Protein AF-A0A9J6A7N9-F1 (afdb_monomer_lite)

Organism: Solanum commersonii (NCBI:txid4109)

InterPro domains:
  IPR029058 Alpha/Beta hydrolase fold [G3DSA:3.40.50.1820] (1-71)
  IPR033556 Phospholipase A1-II [PTHR31828] (1-64)

Sequence (72 aa):
MHGVAGYQGANGGFKLEVRRYFTFVNKHLNALKDEYCVPTCWWVEKSNGMVQQDDGSWKLMDHEDDDDSVYA

Foldseek 3Di:
DQCVQFDPDPPDDGDGPDPDDPLCVQCQADDDDCVVVRDHVPDADVVNQWDQDPVRDIDRRPDDDDPPPDDD

pLDDT: mean 91.57, std 9.11, range [50.56, 98.0]

Secondary structure (DSSP, 8-state):
-HHHHHB--TT--B--SS---GGGGGGS---S-GGG-PPTT----GGGGEEE-TTS-EEE---------S--

Radius of gyration: 19.84 Å; chains: 1; bounding box: 34×43×52 Å

Structure (mmCIF, N/CA/C/O backbone):
data_AF-A0A9J6A7N9-F1
#
_entry.id   AF-A0A9J6A7N9-F1
#
loop_
_atom_site.group_PDB
_atom_site.id
_atom_site.type_symbol
_atom_site.label_atom_id
_atom_site.label_alt_id
_atom_site.label_comp_id
_atom_site.label_asym_id
_atom_site.label_entity_id
_atom_site.label_seq_id
_atom_site.pdbx_PDB_ins_code
_atom_site.Cartn_x
_atom_site.Cartn_y
_atom_site.Cartn_z
_atom_site.occupancy
_atom_site.B_iso_or_equiv
_atom_site.auth_seq_id
_atom_site.auth_comp_id
_atom_site.auth_asym_id
_atom_site.auth_atom_id
_atom_site.pdbx_PDB_model_num
ATOM 1 N N . MET A 1 1 ? -5.962 9.247 6.929 1.00 84.50 1 MET A N 1
ATOM 2 C CA . MET A 1 1 ? -6.042 9.008 8.384 1.00 84.50 1 MET A CA 1
ATOM 3 C C . MET A 1 1 ? -7.378 8.355 8.729 1.00 84.50 1 MET A C 1
ATOM 5 O O . MET A 1 1 ? -8.399 8.992 8.522 1.00 84.50 1 MET A O 1
ATOM 9 N N . HIS A 1 2 ? -7.392 7.088 9.167 1.00 90.38 2 HIS A N 1
ATOM 10 C CA . HIS A 1 2 ? -8.630 6.357 9.511 1.00 90.38 2 HIS A CA 1
ATOM 11 C C . HIS A 1 2 ? -9.119 6.664 10.937 1.00 90.38 2 HIS A C 1
ATOM 13 O O . HIS A 1 2 ? -10.304 6.904 11.122 1.00 90.38 2 HIS A O 1
ATOM 19 N N . GLY A 1 3 ? -8.207 6.756 11.915 1.00 90.62 3 GLY A N 1
ATOM 20 C CA . GLY A 1 3 ? -8.558 7.071 13.307 1.00 90.62 3 GLY A CA 1
ATOM 21 C C . GLY A 1 3 ? -9.276 8.414 13.456 1.00 90.62 3 GLY A C 1
ATOM 22 O O . GLY A 1 3 ? -10.365 8.467 14.010 1.00 90.62 3 GLY A O 1
ATOM 23 N N . VAL A 1 4 ? -8.727 9.480 12.860 1.00 92.94 4 VAL A N 1
ATOM 24 C CA . VAL A 1 4 ? -9.343 10.824 12.867 1.00 92.94 4 VAL A CA 1
ATOM 25 C C . VAL A 1 4 ? -10.739 10.820 12.237 1.00 92.94 4 VAL A C 1
ATOM 27 O O . VAL A 1 4 ? -11.627 11.506 12.720 1.00 92.94 4 VAL A O 1
ATOM 30 N N . ALA A 1 5 ? -10.952 10.024 11.185 1.00 92.94 5 ALA A N 1
ATOM 31 C CA . ALA A 1 5 ? -12.220 9.986 10.462 1.00 92.94 5 ALA A CA 1
ATOM 32 C C . ALA A 1 5 ? -13.383 9.395 11.277 1.00 92.94 5 ALA A C 1
ATOM 34 O O . ALA A 1 5 ? -14.534 9.603 10.894 1.00 92.94 5 ALA A O 1
ATOM 35 N N . GLY A 1 6 ? -13.094 8.638 12.343 1.00 93.19 6 GLY A N 1
ATOM 36 C CA . GLY A 1 6 ? -14.122 8.008 13.168 1.00 93.19 6 GLY A CA 1
ATOM 37 C C . GLY A 1 6 ? -14.065 8.311 14.661 1.00 93.19 6 GLY A C 1
ATOM 38 O O . GLY A 1 6 ? -14.890 7.785 15.405 1.00 93.19 6 GLY A O 1
ATOM 39 N N . TYR A 1 7 ? -13.112 9.131 15.104 1.00 95.38 7 TYR A N 1
ATOM 40 C CA . TYR A 1 7 ? -12.945 9.499 16.506 1.00 95.38 7 TYR A CA 1
ATOM 41 C C . TYR A 1 7 ? -14.068 10.430 16.977 1.00 95.38 7 TYR A C 1
ATOM 43 O O . TYR A 1 7 ? -14.292 11.480 16.381 1.00 95.38 7 TYR A O 1
ATOM 51 N N . GLN A 1 8 ? -14.734 10.066 18.075 1.00 96.06 8 GLN A N 1
ATOM 52 C CA . GLN A 1 8 ? -15.853 10.822 18.658 1.00 96.06 8 GLN A CA 1
ATOM 53 C C . GLN A 1 8 ? -15.496 11.455 20.019 1.00 96.06 8 GLN A C 1
ATOM 55 O O . GLN A 1 8 ? -16.377 11.773 20.815 1.00 96.06 8 GLN A O 1
ATOM 60 N N . GLY A 1 9 ? -14.203 11.622 20.316 1.00 93.81 9 GLY A N 1
ATOM 61 C CA . GLY A 1 9 ? -13.718 12.057 21.630 1.00 93.81 9 GLY A CA 1
ATOM 62 C C . GLY A 1 9 ? -13.285 10.892 22.524 1.00 93.81 9 GLY A C 1
ATOM 63 O O . GLY A 1 9 ? -13.556 9.734 22.228 1.00 93.81 9 GLY A O 1
ATOM 64 N N . ALA A 1 10 ? -12.608 11.196 23.635 1.00 92.69 10 ALA A N 1
ATOM 65 C CA . ALA A 1 10 ? -11.981 10.182 24.494 1.00 92.69 10 ALA A CA 1
ATOM 66 C C . ALA A 1 10 ? -12.999 9.241 25.161 1.00 92.69 10 ALA A C 1
ATOM 68 O O . ALA A 1 10 ? -12.716 8.066 25.368 1.00 92.69 10 ALA A O 1
ATOM 69 N N . ASN A 1 11 ? -14.192 9.765 25.451 1.00 94.56 11 ASN A N 1
ATOM 70 C CA . ASN A 1 11 ? -15.327 9.002 25.975 1.00 94.56 11 ASN A CA 1
ATOM 71 C C . ASN A 1 11 ? -16.342 8.643 24.875 1.00 94.56 11 ASN A C 1
ATOM 73 O O . ASN A 1 11 ? -17.403 8.095 25.166 1.00 94.56 11 ASN A O 1
ATOM 77 N N . GLY A 1 12 ? -16.055 9.014 23.625 1.00 88.06 12 GLY A N 1
ATOM 78 C CA . GLY A 1 12 ? -16.889 8.709 22.475 1.00 88.06 12 GLY A CA 1
ATOM 79 C C . GLY A 1 12 ? -16.533 7.346 21.890 1.00 88.06 12 GLY A C 1
ATOM 80 O O . GLY A 1 12 ? -15.402 6.879 21.995 1.00 88.06 12 GLY A O 1
ATOM 81 N N . GLY A 1 13 ? -17.513 6.695 21.265 1.00 93.69 13 GLY A N 1
ATOM 82 C CA . GLY A 1 13 ? -17.268 5.479 20.493 1.00 93.69 13 GLY A CA 1
ATOM 83 C C . GLY A 1 13 ? -16.508 5.756 19.191 1.00 93.69 13 GLY A C 1
ATOM 84 O O . GLY A 1 13 ? -15.859 6.787 19.012 1.00 93.69 13 GLY A O 1
ATOM 85 N N . PHE A 1 14 ? -16.635 4.836 18.237 1.00 93.81 14 PHE A N 1
ATOM 86 C CA . PHE A 1 14 ? -16.075 5.002 16.900 1.00 93.81 14 PHE A CA 1
ATOM 87 C C . PHE A 1 14 ? -17.177 4.947 15.846 1.00 93.81 14 PHE A C 1
ATOM 89 O O . PHE A 1 14 ? -17.934 3.978 15.779 1.00 93.81 14 PHE A O 1
ATOM 96 N N . LYS A 1 15 ? -17.253 5.975 15.001 1.00 93.56 15 LYS A N 1
ATOM 97 C CA . LYS A 1 15 ? -18.163 6.025 13.852 1.00 93.56 15 LYS A CA 1
ATOM 98 C C . LYS A 1 15 ? -17.568 6.926 12.784 1.00 93.56 15 LYS A C 1
ATOM 100 O O . LYS A 1 15 ? -17.293 8.085 13.066 1.00 93.56 15 LYS A O 1
ATOM 105 N N . LEU A 1 16 ? -17.398 6.399 11.572 1.00 92.25 16 LEU A N 1
ATOM 106 C CA . LEU A 1 16 ? -16.912 7.177 10.434 1.00 92.25 16 LEU A CA 1
ATOM 107 C C . LEU A 1 16 ? -17.929 8.264 10.057 1.00 92.25 16 LEU A C 1
ATOM 109 O O . LEU A 1 16 ? -19.023 7.946 9.597 1.00 92.25 16 LEU A O 1
ATOM 113 N N . GLU A 1 17 ? -17.547 9.531 10.215 1.00 92.50 17 GLU A N 1
ATOM 114 C CA . GLU A 1 17 ? -18.367 10.692 9.813 1.00 92.50 17 GLU A CA 1
ATOM 115 C C . GLU A 1 17 ? -18.049 11.167 8.386 1.00 92.50 17 GLU A C 1
ATOM 117 O O . GLU A 1 17 ? -18.756 11.987 7.808 1.00 92.50 17 GLU A O 1
ATOM 122 N N . VAL A 1 18 ? -16.996 10.616 7.777 1.00 91.00 18 VAL A N 1
ATOM 123 C CA . VAL A 1 18 ? -16.630 10.859 6.379 1.00 91.00 18 VAL A CA 1
ATOM 124 C C . VAL A 1 18 ? -16.496 9.543 5.625 1.00 91.00 18 VAL A C 1
ATOM 126 O O . VAL A 1 18 ? -16.077 8.522 6.180 1.00 91.00 18 VAL A O 1
ATOM 129 N N . ARG A 1 19 ? -16.791 9.560 4.319 1.00 88.81 19 ARG A N 1
ATOM 130 C CA . ARG A 1 19 ? -16.587 8.396 3.449 1.00 88.81 19 ARG A CA 1
ATOM 131 C C . ARG A 1 19 ? -15.091 8.155 3.247 1.00 88.81 19 ARG A C 1
ATOM 133 O O . ARG A 1 19 ? -14.476 8.691 2.328 1.00 88.81 19 ARG A O 1
ATOM 140 N N . ARG A 1 20 ? -14.501 7.317 4.102 1.00 89.94 20 ARG A N 1
ATOM 141 C CA . ARG A 1 20 ? -13.102 6.892 4.004 1.00 89.94 20 ARG A CA 1
ATOM 142 C C . ARG A 1 20 ? -13.011 5.387 3.807 1.00 89.94 20 ARG A C 1
ATOM 144 O O . ARG A 1 20 ? -13.440 4.616 4.655 1.00 89.94 20 ARG A O 1
ATOM 151 N N . TYR A 1 21 ? -12.378 4.972 2.713 1.00 90.25 21 TYR A N 1
ATOM 152 C CA . TYR A 1 21 ? -12.068 3.564 2.473 1.00 90.25 21 TYR A CA 1
ATOM 153 C C . TYR A 1 21 ? -11.145 3.021 3.569 1.00 90.25 21 TYR A C 1
ATOM 155 O O . TYR A 1 21 ? -10.024 3.514 3.731 1.00 90.25 21 TYR A O 1
ATOM 163 N N . PHE A 1 22 ? -11.619 2.019 4.313 1.00 88.69 22 PHE A N 1
ATOM 164 C CA . PHE A 1 22 ? -10.862 1.374 5.388 1.00 88.69 22 PHE A CA 1
ATOM 165 C C . PHE A 1 22 ? -9.671 0.568 4.848 1.00 88.69 22 PHE A C 1
ATOM 167 O O . PHE A 1 22 ? -8.644 0.492 5.509 1.00 88.69 22 PHE A O 1
ATOM 174 N N . THR A 1 23 ? -9.751 0.070 3.608 1.00 93.25 23 THR A N 1
ATOM 175 C CA . THR A 1 23 ? -8.688 -0.689 2.917 1.00 93.25 23 THR A CA 1
ATOM 176 C C . THR A 1 23 ? -7.356 0.065 2.816 1.00 93.25 23 THR A C 1
ATOM 178 O O . THR A 1 23 ? -6.287 -0.542 2.809 1.00 93.25 23 THR A O 1
ATOM 181 N N . PHE A 1 24 ? -7.391 1.402 2.819 1.00 92.25 24 PHE A N 1
ATOM 182 C CA . PHE A 1 24 ? -6.192 2.249 2.817 1.00 92.25 24 PHE A CA 1
ATOM 183 C C . PHE A 1 24 ? -5.390 2.178 4.116 1.00 92.25 24 PHE A C 1
ATOM 185 O O . PHE A 1 24 ? -4.250 2.632 4.135 1.00 92.25 24 PHE A O 1
ATOM 192 N N . VAL A 1 25 ? -5.951 1.631 5.195 1.00 93.62 25 VAL A N 1
ATOM 193 C CA . VAL A 1 25 ? -5.188 1.366 6.420 1.00 93.62 25 VAL A CA 1
ATOM 194 C C . VAL A 1 25 ? -4.030 0.409 6.123 1.00 93.62 25 VAL A C 1
ATOM 196 O O . VAL A 1 25 ? -2.919 0.659 6.576 1.00 93.62 25 VAL A O 1
ATOM 199 N N . ASN A 1 26 ? -4.244 -0.596 5.267 1.00 96.56 26 ASN A N 1
ATOM 200 C CA . ASN A 1 26 ? -3.202 -1.538 4.853 1.00 96.56 26 ASN A CA 1
ATOM 201 C C . ASN A 1 26 ? -2.294 -1.014 3.724 1.00 96.56 26 ASN A C 1
ATOM 203 O O . ASN A 1 26 ? -1.487 -1.778 3.204 1.00 96.56 26 ASN A O 1
ATOM 207 N N . LYS A 1 27 ? -2.375 0.275 3.345 1.00 95.12 27 LYS A N 1
ATOM 208 C CA . LYS A 1 27 ? -1.540 0.842 2.267 1.00 95.12 27 LYS A CA 1
ATOM 209 C C . LYS A 1 27 ? -0.049 0.549 2.507 1.00 95.12 27 LYS A C 1
ATOM 211 O O . LYS A 1 27 ? 0.632 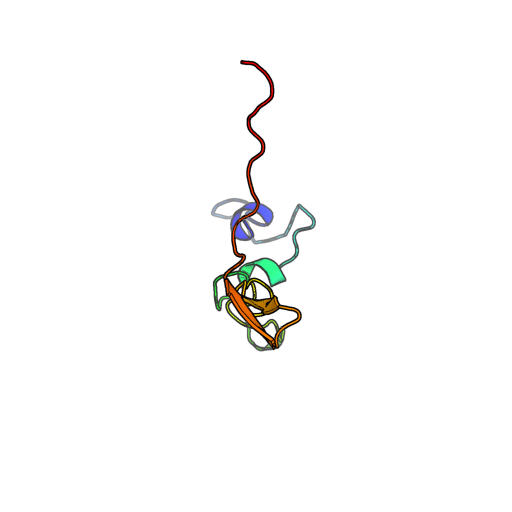0.089 1.603 1.00 95.12 27 LYS A O 1
ATOM 216 N N . HIS A 1 28 ? 0.411 0.732 3.746 1.00 94.19 28 HIS A N 1
ATOM 217 C CA . HIS A 1 28 ? 1.793 0.470 4.177 1.00 94.19 28 HIS A CA 1
ATOM 218 C C . HIS A 1 28 ? 1.869 -0.365 5.465 1.00 94.19 28 HIS A C 1
ATOM 220 O O . HIS A 1 28 ? 2.894 -0.372 6.137 1.00 94.19 28 HIS A O 1
ATOM 226 N N . LEU A 1 29 ? 0.763 -1.000 5.862 1.00 93.81 29 LEU A N 1
ATOM 227 C CA . LEU A 1 29 ? 0.638 -1.712 7.135 1.00 93.81 29 LEU A CA 1
ATOM 228 C C . LEU A 1 29 ? -0.077 -3.054 6.942 1.00 93.81 29 LEU A C 1
ATOM 230 O O . LEU A 1 29 ? -0.702 -3.304 5.909 1.00 93.81 29 LEU A O 1
ATOM 234 N N . ASN A 1 30 ? -0.039 -3.875 7.991 1.00 95.88 30 ASN A N 1
ATOM 235 C CA . ASN A 1 30 ? -0.935 -5.008 8.199 1.00 95.88 30 ASN A CA 1
ATOM 236 C C . ASN A 1 30 ? -1.777 -4.770 9.465 1.00 95.88 30 ASN A C 1
ATOM 238 O O . ASN A 1 30 ? -1.441 -5.265 10.537 1.00 95.88 30 ASN A O 1
ATOM 242 N N . ALA A 1 31 ? -2.800 -3.920 9.374 1.00 94.88 31 ALA A N 1
ATOM 243 C CA . ALA A 1 31 ? -3.571 -3.478 10.541 1.00 94.88 31 ALA A CA 1
ATOM 244 C C . ALA A 1 31 ? -5.069 -3.819 10.469 1.00 94.88 31 ALA A C 1
ATOM 246 O O . ALA A 1 31 ? -5.764 -3.738 11.482 1.00 94.88 31 ALA A O 1
ATOM 247 N N . LEU A 1 32 ? -5.585 -4.195 9.298 1.00 95.56 32 LEU A N 1
ATOM 248 C CA . LEU A 1 32 ? -6.938 -4.734 9.163 1.00 95.56 32 LEU A CA 1
ATOM 249 C C . LEU A 1 32 ? -6.974 -6.212 9.556 1.00 95.56 32 LEU A C 1
ATOM 251 O O . LEU A 1 32 ? -5.998 -6.928 9.375 1.00 95.56 32 LEU A O 1
ATOM 255 N N . LYS A 1 33 ? -8.126 -6.671 10.056 1.00 96.00 33 LYS A N 1
ATOM 256 C CA . LYS A 1 33 ? -8.363 -8.097 10.307 1.00 96.00 33 LYS A CA 1
ATOM 257 C C . LYS A 1 33 ? -8.337 -8.893 9.001 1.00 96.00 33 LYS A C 1
ATOM 259 O O . LYS A 1 33 ? -8.885 -8.430 7.998 1.00 96.00 33 LYS A O 1
ATOM 264 N N . ASP A 1 34 ? -7.825 -10.119 9.063 1.00 96.31 34 ASP A N 1
ATOM 265 C CA . ASP A 1 34 ? -7.728 -11.031 7.914 1.00 96.31 34 ASP A CA 1
ATOM 266 C C . ASP A 1 34 ? -9.089 -11.342 7.271 1.00 96.31 34 ASP A C 1
ATOM 268 O O . ASP A 1 34 ? -9.174 -11.530 6.062 1.00 96.31 34 ASP A O 1
ATOM 272 N N . GLU A 1 35 ? -10.172 -11.302 8.056 1.00 97.12 35 GLU A N 1
ATOM 273 C CA . GLU A 1 35 ? -11.563 -11.483 7.606 1.00 97.12 35 GLU A CA 1
ATOM 274 C C . GLU A 1 35 ? -11.972 -10.519 6.477 1.00 97.12 35 GLU A C 1
ATOM 276 O O . GLU A 1 35 ? -12.883 -10.809 5.704 1.00 97.12 35 GLU A O 1
ATOM 281 N N . TYR A 1 36 ? -11.308 -9.362 6.377 1.00 95.25 36 TYR A N 1
ATOM 282 C CA . TYR A 1 36 ? -11.568 -8.382 5.323 1.00 95.25 36 TYR A CA 1
ATOM 283 C C . TYR A 1 36 ? -10.835 -8.684 4.010 1.00 95.25 36 TYR A C 1
ATOM 285 O O . TYR A 1 36 ? -11.077 -7.987 3.024 1.00 95.25 36 TYR A O 1
ATOM 293 N N . CYS A 1 37 ? -9.942 -9.679 3.983 1.00 96.38 37 CYS A N 1
ATOM 294 C CA . CYS A 1 37 ? -9.199 -10.122 2.799 1.00 96.38 37 CYS A CA 1
ATOM 295 C C . CYS A 1 37 ? -8.461 -8.987 2.060 1.00 96.38 37 CYS A C 1
ATOM 297 O O . CYS A 1 37 ? -8.323 -9.015 0.837 1.00 96.38 37 CYS A O 1
ATOM 299 N N . VAL A 1 38 ? -7.996 -7.969 2.793 1.00 97.00 38 VAL A N 1
ATOM 300 C CA . VAL A 1 38 ? -7.219 -6.859 2.226 1.00 97.00 38 VAL A CA 1
ATOM 301 C C . VAL A 1 38 ? -5.735 -7.204 2.319 1.00 97.00 38 VAL A C 1
ATOM 303 O O . VAL A 1 38 ? -5.240 -7.355 3.438 1.00 97.00 38 VAL A O 1
ATOM 306 N N . PRO A 1 39 ? -4.998 -7.268 1.195 1.00 96.81 39 PRO A N 1
ATOM 307 C CA . PRO A 1 39 ? -3.571 -7.557 1.229 1.00 96.81 39 PRO A CA 1
ATOM 308 C C . PRO A 1 39 ? -2.808 -6.558 2.103 1.00 96.81 39 PRO A C 1
ATOM 310 O O . PRO A 1 39 ? -3.162 -5.381 2.205 1.00 96.81 39 PRO A O 1
ATOM 313 N N . THR A 1 40 ? -1.759 -7.034 2.756 1.00 97.00 40 THR A N 1
ATOM 314 C CA . THR A 1 40 ? -0.889 -6.220 3.610 1.00 97.00 40 THR A CA 1
ATOM 315 C C . THR A 1 40 ? 0.053 -5.381 2.764 1.00 97.00 40 THR A C 1
ATOM 317 O O . THR A 1 40 ? 0.536 -5.885 1.752 1.00 97.00 40 THR A O 1
ATOM 320 N N . CYS A 1 41 ? 0.370 -4.157 3.194 1.00 95.75 41 CYS A N 1
ATOM 321 C CA . CYS A 1 41 ? 1.340 -3.284 2.513 1.00 95.75 41 CYS A CA 1
ATOM 322 C C . CYS A 1 41 ? 1.125 -3.229 0.991 1.00 95.75 41 CYS A C 1
ATOM 324 O O . CYS A 1 41 ? 2.070 -3.315 0.213 1.00 95.75 41 CYS A O 1
ATOM 326 N N . TRP A 1 42 ? -0.138 -3.160 0.568 1.00 95.44 42 TRP A N 1
ATOM 327 C CA . TRP A 1 42 ? -0.513 -3.435 -0.818 1.00 95.44 42 TRP A CA 1
ATOM 328 C C . TRP A 1 42 ? -0.070 -2.347 -1.795 1.00 95.44 42 TRP A C 1
ATOM 330 O O . TRP A 1 42 ? -0.088 -2.569 -3.004 1.00 95.44 42 TRP A O 1
ATOM 340 N N . TRP A 1 43 ? 0.273 -1.158 -1.296 1.00 96.00 43 TRP A N 1
ATOM 341 C CA . TRP A 1 43 ? 0.713 -0.079 -2.161 1.00 96.00 43 TRP A CA 1
ATOM 342 C C . TRP A 1 43 ? 2.164 -0.264 -2.550 1.00 96.00 43 TRP A C 1
ATOM 344 O O . TRP A 1 43 ? 3.074 -0.102 -1.736 1.00 96.00 43 TRP A O 1
ATOM 354 N N . VAL A 1 44 ? 2.344 -0.520 -3.833 1.00 94.69 44 VAL A N 1
ATOM 355 C CA . VAL A 1 44 ? 3.629 -0.611 -4.497 1.00 94.69 44 VAL A CA 1
ATOM 356 C C . VAL A 1 44 ? 3.442 -0.173 -5.944 1.00 94.69 44 VAL A C 1
ATOM 358 O O . VAL A 1 44 ? 2.365 -0.377 -6.510 1.00 94.69 44 VAL A O 1
ATOM 361 N N . GLU A 1 45 ? 4.463 0.452 -6.527 1.00 95.31 45 GLU A N 1
ATOM 362 C CA . GLU A 1 45 ? 4.434 0.793 -7.948 1.00 95.31 45 GLU A CA 1
ATOM 363 C C . GLU A 1 45 ? 4.391 -0.487 -8.787 1.00 95.31 45 GLU A C 1
ATOM 365 O O . GLU A 1 45 ? 4.902 -1.536 -8.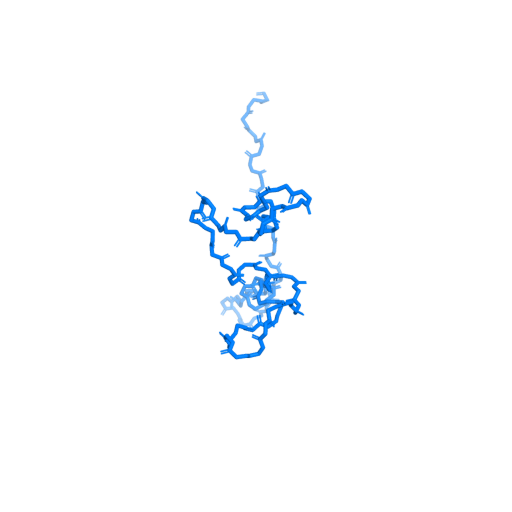366 1.00 95.31 45 GLU A O 1
ATOM 370 N N . LYS A 1 46 ? 3.778 -0.437 -9.973 1.00 93.69 46 LYS A N 1
ATOM 371 C CA . LYS A 1 46 ? 3.708 -1.614 -10.842 1.00 93.69 46 LYS A CA 1
ATOM 372 C C . LYS A 1 46 ? 5.124 -2.140 -11.091 1.00 93.69 46 LYS A C 1
ATOM 374 O O . LYS A 1 46 ? 6.010 -1.394 -11.491 1.00 93.69 46 LYS A O 1
ATOM 379 N N . SER A 1 47 ? 5.340 -3.430 -10.824 1.00 95.25 47 SER A N 1
ATOM 380 C CA . SER A 1 47 ? 6.661 -4.067 -10.931 1.00 95.25 47 SER A CA 1
ATOM 381 C C . SER A 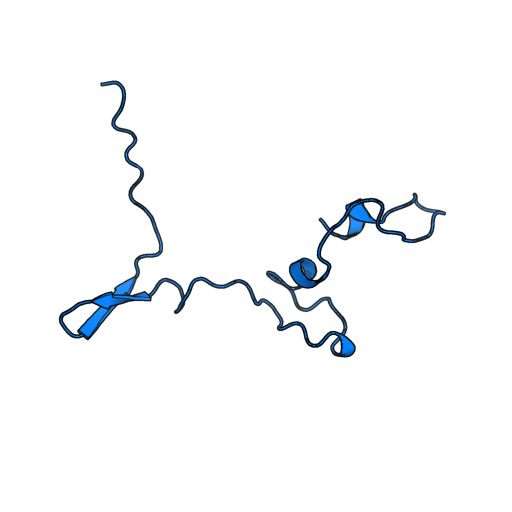1 47 ? 7.773 -3.346 -10.146 1.00 95.25 47 SER A C 1
ATOM 383 O O . SER A 1 47 ? 8.931 -3.394 -10.550 1.00 95.25 47 SER A O 1
ATOM 385 N N . ASN A 1 48 ? 7.443 -2.674 -9.037 1.00 94.69 48 ASN A N 1
ATOM 386 C CA . ASN A 1 48 ? 8.366 -1.831 -8.267 1.00 94.69 48 ASN A CA 1
ATOM 387 C C . ASN A 1 48 ? 9.022 -0.713 -9.103 1.00 94.69 48 ASN A C 1
ATOM 389 O O . ASN A 1 48 ? 10.198 -0.423 -8.911 1.00 94.69 48 ASN A O 1
ATOM 393 N N . GLY A 1 49 ? 8.299 -0.131 -10.064 1.00 96.38 49 GLY A N 1
ATOM 394 C CA . GLY A 1 49 ? 8.822 0.933 -10.933 1.00 96.38 49 GLY A CA 1
ATOM 395 C C . GLY A 1 49 ? 9.710 0.429 -12.075 1.00 96.38 49 GLY A C 1
ATOM 396 O O . GLY A 1 49 ? 10.229 1.221 -12.858 1.00 96.38 49 GLY A O 1
ATOM 397 N N . MET A 1 50 ? 9.890 -0.886 -12.209 1.00 97.56 50 MET A N 1
ATOM 398 C CA . MET A 1 50 ? 10.630 -1.462 -13.327 1.00 97.56 50 MET A CA 1
ATOM 399 C C . MET A 1 50 ? 9.757 -1.479 -14.586 1.00 97.56 50 MET A C 1
ATOM 401 O O . MET A 1 50 ? 8.656 -2.036 -14.587 1.00 97.56 50 MET A O 1
ATOM 405 N N . VAL A 1 51 ? 10.285 -0.942 -15.684 1.00 96.94 51 VAL A N 1
ATOM 406 C CA . VAL A 1 51 ? 9.629 -0.909 -16.996 1.00 96.94 51 VAL A CA 1
ATOM 407 C C . VAL A 1 51 ? 10.480 -1.658 -18.015 1.00 96.94 51 VAL A C 1
ATOM 409 O O . VAL A 1 51 ? 11.666 -1.362 -18.201 1.00 96.94 51 VAL A O 1
ATOM 412 N N . GLN A 1 52 ? 9.868 -2.637 -18.681 1.00 97.50 52 GLN A N 1
ATOM 413 C CA . GLN A 1 52 ? 10.511 -3.365 -19.767 1.00 97.50 52 GLN A CA 1
ATOM 414 C C . GLN A 1 52 ? 10.617 -2.470 -21.004 1.00 97.50 52 GLN A C 1
ATOM 416 O O . GLN A 1 52 ? 9.642 -1.839 -21.403 1.00 97.50 52 GLN A O 1
ATOM 421 N N . GLN A 1 53 ? 11.809 -2.419 -21.581 1.00 97.62 53 GLN A N 1
ATOM 422 C CA . GLN A 1 53 ? 12.131 -1.686 -22.798 1.00 97.62 53 GLN A CA 1
ATOM 423 C C . GLN A 1 53 ? 11.877 -2.560 -24.036 1.00 97.62 53 GLN A C 1
ATOM 425 O O . GLN A 1 53 ? 11.755 -3.782 -23.929 1.00 97.62 53 GLN A O 1
ATOM 430 N N . ASP A 1 54 ? 11.872 -1.949 -25.222 1.00 98.00 54 ASP A N 1
ATOM 431 C CA . ASP A 1 54 ? 11.642 -2.650 -26.496 1.00 98.00 54 ASP A CA 1
ATOM 432 C C . ASP A 1 54 ? 12.697 -3.730 -26.800 1.00 98.00 54 ASP A C 1
ATOM 434 O O . ASP A 1 54 ? 12.406 -4.720 -27.470 1.00 98.00 54 ASP A O 1
ATOM 438 N N . ASP A 1 55 ? 13.918 -3.572 -26.279 1.00 97.56 55 ASP A N 1
ATOM 439 C CA . ASP A 1 55 ? 15.007 -4.551 -26.399 1.00 97.56 55 ASP A CA 1
ATOM 440 C C . ASP A 1 55 ? 14.915 -5.706 -25.380 1.00 97.56 55 ASP A C 1
ATOM 442 O O . ASP A 1 55 ? 15.770 -6.594 -25.351 1.00 97.56 55 ASP A O 1
ATOM 446 N N . GLY A 1 56 ? 13.880 -5.705 -24.536 1.00 97.62 56 GLY A N 1
ATOM 447 C CA . GLY A 1 56 ? 13.644 -6.695 -23.490 1.00 97.62 56 GLY A CA 1
ATOM 448 C C . GLY A 1 56 ? 14.395 -6.436 -22.182 1.00 97.62 56 GLY A C 1
ATOM 449 O O . GLY A 1 56 ? 14.136 -7.149 -21.204 1.00 97.62 56 GLY A O 1
ATOM 450 N N . SER A 1 57 ? 15.277 -5.433 -22.124 1.00 97.81 57 SER A N 1
ATOM 451 C CA . SER A 1 57 ? 15.910 -4.992 -20.878 1.00 97.81 57 SER A CA 1
ATOM 452 C C . SER A 1 57 ? 14.891 -4.340 -19.941 1.00 97.81 57 SER A C 1
ATOM 454 O O . SER A 1 57 ? 13.802 -3.942 -20.348 1.00 97.81 57 SER A O 1
ATOM 456 N N . TRP A 1 58 ? 15.232 -4.238 -18.660 1.00 97.56 58 TRP A N 1
ATOM 457 C CA . TRP A 1 58 ? 14.396 -3.576 -17.663 1.00 97.56 58 TRP A CA 1
ATOM 458 C C . TRP A 1 58 ? 15.141 -2.377 -17.097 1.00 97.56 58 TRP A C 1
ATOM 460 O O . TRP A 1 58 ? 16.305 -2.494 -16.713 1.00 97.56 58 TRP A O 1
ATOM 470 N N . LYS A 1 59 ? 14.460 -1.235 -17.020 1.00 97.12 59 LYS A N 1
ATOM 471 C CA . LYS A 1 59 ? 14.980 -0.020 -16.387 1.00 97.12 59 LYS A CA 1
ATOM 472 C C . LYS A 1 59 ? 14.076 0.385 -15.237 1.00 97.12 59 LYS A C 1
ATOM 474 O O . LYS A 1 59 ? 12.861 0.225 -15.328 1.00 97.12 59 LYS A O 1
ATOM 479 N N . LEU A 1 60 ? 14.685 0.890 -14.170 1.00 96.88 60 LEU A N 1
ATOM 480 C CA . LEU A 1 60 ? 13.960 1.537 -13.088 1.00 96.88 60 LEU A CA 1
ATOM 481 C C . LEU A 1 60 ? 13.544 2.928 -13.575 1.00 96.88 60 LEU A C 1
ATOM 483 O O . LEU A 1 60 ? 14.405 3.739 -13.905 1.00 96.88 60 LEU A O 1
ATOM 487 N N . MET A 1 61 ? 12.239 3.146 -13.676 1.00 95.19 61 MET A N 1
ATOM 488 C CA . MET A 1 61 ? 11.617 4.401 -14.096 1.00 95.19 61 MET A CA 1
ATOM 489 C C . MET A 1 61 ? 10.629 4.816 -12.999 1.00 95.19 61 MET A C 1
ATOM 491 O O . MET A 1 61 ? 9.417 4.812 -13.200 1.00 95.19 61 MET A O 1
ATOM 495 N N . ASP A 1 62 ? 11.151 5.067 -11.798 1.00 93.81 62 ASP A N 1
ATOM 496 C CA . ASP A 1 62 ? 10.387 5.389 -10.584 1.00 93.81 62 ASP A CA 1
ATOM 497 C C . ASP A 1 62 ? 10.294 6.899 -10.299 1.00 93.81 62 ASP A C 1
ATOM 499 O O . ASP A 1 62 ? 9.812 7.311 -9.243 1.00 93.81 62 ASP A O 1
ATOM 503 N N . HIS A 1 63 ? 10.724 7.716 -11.259 1.00 92.88 63 HIS A N 1
ATOM 504 C CA . HIS A 1 63 ? 10.685 9.170 -11.222 1.00 92.88 63 HIS A CA 1
ATOM 505 C C . HIS A 1 63 ? 10.186 9.70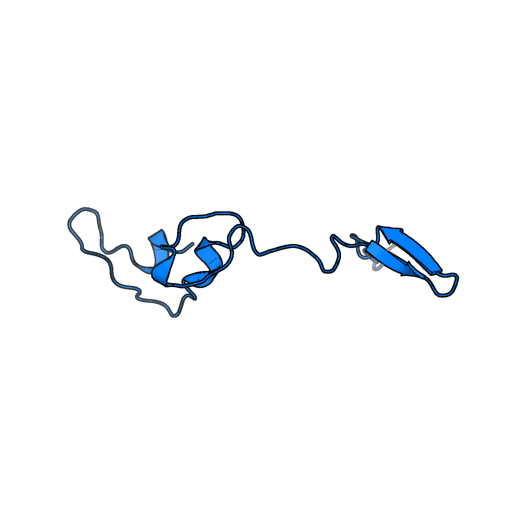8 -12.570 1.00 92.88 63 HIS A C 1
ATOM 507 O O . HIS A 1 63 ? 10.550 9.183 -13.624 1.00 92.88 63 HIS A O 1
ATOM 513 N N . GLU A 1 64 ? 9.337 10.734 -12.519 1.00 88.88 64 GLU A N 1
ATOM 514 C CA . GLU A 1 64 ? 8.925 11.524 -13.682 1.00 88.88 64 GLU A CA 1
ATOM 515 C C . GLU A 1 64 ? 9.858 12.736 -13.795 1.00 88.88 64 GLU A C 1
ATOM 517 O O . GLU A 1 64 ? 10.227 13.303 -12.772 1.00 88.88 64 GLU A O 1
ATOM 522 N N . ASP A 1 65 ? 10.246 13.127 -15.012 1.00 86.75 65 ASP A N 1
ATOM 523 C CA . ASP A 1 65 ? 11.06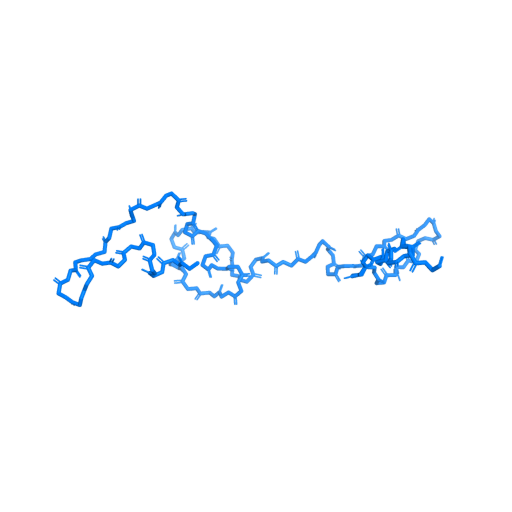6 14.326 -15.207 1.00 86.75 65 ASP A CA 1
ATOM 524 C C . ASP A 1 65 ? 10.244 15.579 -14.859 1.00 86.75 65 ASP A C 1
ATOM 526 O O . ASP A 1 65 ? 9.238 15.876 -15.510 1.00 86.75 65 ASP A O 1
ATOM 530 N N . ASP A 1 66 ? 10.682 16.329 -13.849 1.00 84.12 66 ASP A N 1
ATOM 531 C CA . ASP A 1 66 ? 10.079 17.610 -13.484 1.00 84.12 66 ASP A CA 1
ATOM 532 C C . ASP A 1 66 ? 10.522 18.692 -14.499 1.00 84.12 66 ASP A C 1
ATOM 534 O O . ASP A 1 66 ? 11.659 19.170 -14.468 1.00 84.12 66 ASP A O 1
ATOM 538 N N . ASP A 1 67 ? 9.647 19.087 -15.435 1.00 76.69 67 ASP A N 1
ATOM 539 C CA . ASP A 1 67 ? 9.900 20.216 -16.352 1.00 76.69 67 ASP A CA 1
ATOM 540 C C . ASP A 1 67 ? 9.692 21.562 -15.634 1.00 76.69 67 ASP A C 1
ATOM 542 O O . ASP A 1 67 ? 8.702 22.269 -15.831 1.00 76.69 67 ASP A O 1
ATOM 546 N N . ASP A 1 68 ? 10.647 21.922 -14.777 1.00 70.12 68 ASP A N 1
ATOM 547 C CA . ASP A 1 68 ? 10.687 23.203 -14.056 1.00 70.12 68 ASP A CA 1
ATOM 548 C C . ASP A 1 68 ? 11.180 24.381 -14.936 1.00 70.12 68 ASP A C 1
ATOM 550 O O . ASP A 1 68 ? 11.542 25.445 -14.428 1.00 70.12 68 ASP A O 1
ATOM 554 N N . SER A 1 69 ? 11.200 24.248 -16.271 1.00 67.56 69 SER A N 1
ATOM 555 C CA . SER A 1 69 ? 11.753 25.260 -17.191 1.00 67.56 69 SER A CA 1
ATOM 556 C C . SER A 1 69 ? 10.742 26.296 -17.711 1.00 67.56 69 SER A C 1
ATOM 558 O O . SER A 1 69 ? 10.839 26.790 -18.835 1.00 67.56 69 SER A O 1
ATOM 560 N N . VAL A 1 70 ? 9.787 26.710 -16.879 1.00 61.78 70 VAL A N 1
ATOM 561 C CA . VAL A 1 70 ? 8.984 27.913 -17.146 1.00 61.78 70 VAL A CA 1
ATOM 562 C C . VAL A 1 70 ? 9.535 29.026 -16.256 1.00 61.78 70 VAL A C 1
ATOM 564 O O . VAL A 1 70 ? 9.444 28.922 -15.042 1.00 61.78 70 VAL A O 1
ATOM 567 N N . TYR A 1 71 ? 10.086 30.083 -16.868 1.00 58.69 71 TYR A N 1
ATOM 568 C CA . TYR A 1 71 ? 10.736 31.268 -16.262 1.00 58.69 71 TYR A CA 1
ATOM 569 C C . TYR A 1 71 ? 12.265 31.180 -16.047 1.00 58.69 71 TYR A C 1
ATOM 571 O O . TYR A 1 71 ? 12.752 31.213 -14.917 1.0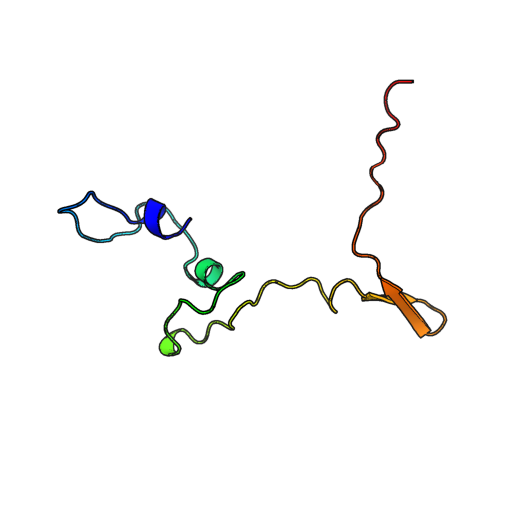0 58.69 71 TYR A O 1
ATOM 579 N N . ALA A 1 72 ? 13.026 31.191 -17.146 1.00 50.56 72 ALA A N 1
ATOM 580 C CA . ALA A 1 72 ? 14.385 31.747 -17.191 1.00 50.56 72 ALA A CA 1
ATOM 581 C C . ALA A 1 72 ? 14.406 32.978 -18.109 1.00 50.56 72 ALA A C 1
ATOM 583 O O . ALA A 1 72 ? 13.698 32.940 -19.144 1.00 50.56 72 ALA A O 1
#